Protein AF-A0A0Q4KX51-F1 (afdb_monomer_lite)

Radius of gyration: 20.72 Å; chains: 1; bounding box: 39×43×45 Å

pLDDT: mean 82.95, std 11.03, range [40.53, 94.31]

Structure (mmCIF, N/CA/C/O backbone):
data_AF-A0A0Q4KX51-F1
#
_entry.id   AF-A0A0Q4KX51-F1
#
loop_
_atom_site.group_PDB
_atom_site.id
_atom_site.type_symbol
_atom_site.label_atom_id
_atom_site.label_alt_id
_atom_site.label_comp_id
_atom_site.label_asym_id
_atom_site.label_entity_id
_atom_site.label_seq_id
_atom_site.pdbx_PDB_ins_code
_atom_site.Cartn_x
_atom_site.Cartn_y
_atom_site.Cartn_z
_atom_site.occupancy
_atom_site.B_iso_or_equiv
_atom_site.auth_seq_id
_atom_site.auth_comp_id
_atom_site.auth_asym_id
_atom_site.auth_atom_id
_atom_site.pdbx_PDB_model_num
ATOM 1 N N . MET A 1 1 ? -7.662 -12.964 -26.56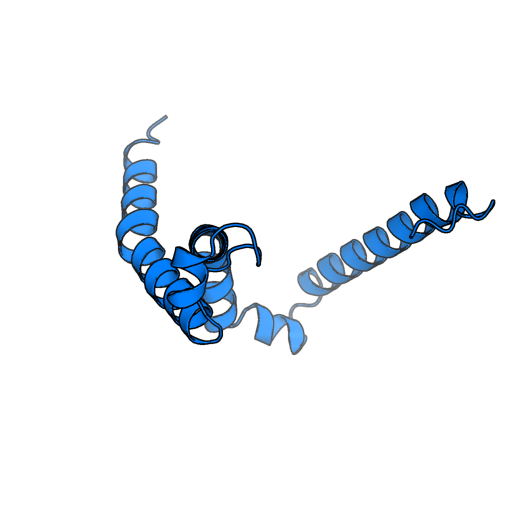6 1.00 40.53 1 MET A N 1
ATOM 2 C CA . MET A 1 1 ? -7.902 -14.395 -26.856 1.00 40.53 1 MET A CA 1
ATOM 3 C C . MET A 1 1 ? -9.220 -14.790 -26.187 1.00 40.53 1 MET A C 1
ATOM 5 O O . MET A 1 1 ? -9.238 -15.126 -25.014 1.00 40.53 1 MET A O 1
ATOM 9 N N . SER A 1 2 ? -10.348 -14.568 -26.873 1.00 40.69 2 SER A N 1
ATOM 10 C CA . SER A 1 2 ? -11.704 -14.738 -26.326 1.00 40.69 2 SER A CA 1
ATOM 11 C C . SER A 1 2 ? -12.282 -16.043 -26.863 1.00 40.69 2 SER A C 1
ATOM 13 O O . SER A 1 2 ? -12.680 -16.113 -28.025 1.00 40.69 2 SER A O 1
ATOM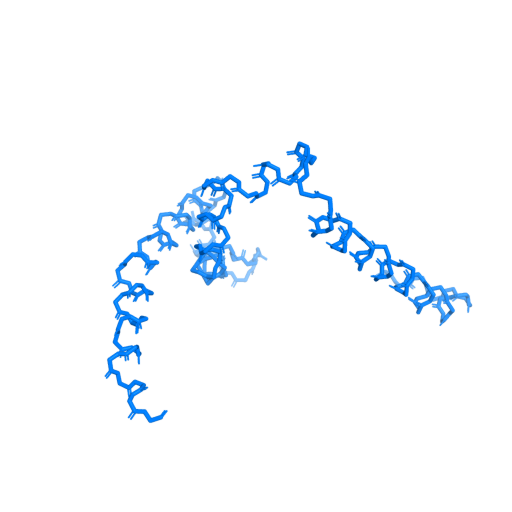 15 N N . ALA A 1 3 ? -12.299 -17.086 -26.035 1.00 46.28 3 ALA A N 1
ATOM 16 C CA . ALA A 1 3 ? -13.067 -18.286 -26.326 1.00 46.28 3 ALA A CA 1
ATOM 17 C C . ALA A 1 3 ? -14.551 -17.956 -26.104 1.00 46.28 3 ALA A C 1
ATOM 19 O O . ALA A 1 3 ? -15.089 -18.126 -25.011 1.00 46.28 3 ALA A O 1
ATOM 20 N N . LYS A 1 4 ? -15.216 -17.432 -27.140 1.00 55.47 4 LYS A N 1
ATOM 21 C CA . LYS A 1 4 ? -16.680 -17.324 -27.194 1.00 55.47 4 LYS A CA 1
ATOM 22 C C . LYS A 1 4 ? -17.278 -18.728 -27.357 1.00 55.47 4 LYS A C 1
ATOM 24 O O . LYS A 1 4 ? -17.795 -19.075 -28.411 1.00 55.47 4 LYS A O 1
ATOM 29 N N . GLY A 1 5 ? -17.161 -19.555 -26.321 1.00 63.78 5 GLY A N 1
ATOM 30 C CA . GLY A 1 5 ? -17.905 -20.805 -26.207 1.00 63.78 5 GLY A CA 1
ATOM 31 C C . GLY A 1 5 ? -19.365 -20.508 -25.868 1.00 63.78 5 GLY A C 1
ATOM 32 O O . GLY A 1 5 ? -19.643 -19.585 -25.105 1.00 63.78 5 GLY A O 1
ATOM 33 N N . LEU A 1 6 ? -20.298 -21.291 -26.414 1.00 62.53 6 LEU A N 1
ATOM 34 C CA . LEU A 1 6 ? -21.750 -21.162 -26.210 1.00 62.53 6 LEU A CA 1
ATOM 35 C C . LEU A 1 6 ? -22.143 -21.106 -24.715 1.00 62.53 6 LEU A C 1
ATOM 37 O O . LEU A 1 6 ? -23.054 -20.381 -24.326 1.00 62.53 6 LEU A O 1
ATOM 41 N N . TYR A 1 7 ? -21.379 -21.800 -23.866 1.00 63.00 7 TYR A N 1
ATOM 42 C CA . TYR A 1 7 ? -21.537 -21.818 -22.410 1.00 63.00 7 TYR A CA 1
ATOM 43 C C . TYR A 1 7 ? -20.965 -20.591 -21.694 1.00 63.00 7 TYR A C 1
ATOM 45 O O . TYR A 1 7 ? -21.225 -20.410 -20.510 1.00 63.00 7 TYR A O 1
ATOM 53 N N . GLY A 1 8 ? -20.223 -19.717 -22.378 1.00 62.16 8 GLY A N 1
ATOM 54 C CA . GLY A 1 8 ? -19.606 -18.529 -21.789 1.00 62.16 8 GLY A CA 1
ATOM 55 C C . GLY A 1 8 ? -20.633 -17.587 -21.164 1.00 62.16 8 GLY A C 1
ATOM 56 O O . GLY A 1 8 ? -20.404 -17.085 -20.075 1.00 62.16 8 GLY A O 1
ATOM 57 N N . LYS A 1 9 ? -21.816 -17.418 -21.771 1.00 64.31 9 LYS A N 1
ATOM 58 C CA . LYS A 1 9 ? -22.877 -16.563 -21.206 1.00 64.31 9 LYS A CA 1
ATOM 59 C C . LYS A 1 9 ? -23.437 -17.061 -19.868 1.00 64.31 9 LYS A C 1
ATOM 61 O O . LYS A 1 9 ? -23.957 -16.241 -19.126 1.00 64.31 9 LYS A O 1
ATOM 66 N N . ILE A 1 10 ? -23.334 -18.359 -19.568 1.00 66.31 10 ILE A N 1
ATOM 67 C CA . ILE A 1 10 ? -23.814 -18.966 -18.313 1.00 66.31 10 ILE A CA 1
ATOM 68 C C . ILE A 1 10 ? -22.642 -19.179 -17.345 1.00 66.31 10 ILE A C 1
ATOM 70 O O . ILE A 1 10 ? -22.740 -18.833 -16.174 1.00 66.31 10 ILE A O 1
ATOM 74 N N . LEU A 1 11 ? -21.495 -19.656 -17.834 1.00 68.50 11 LEU A N 1
ATOM 75 C CA . LEU A 1 11 ? -20.271 -19.838 -17.049 1.00 68.50 11 LEU A CA 1
ATOM 76 C C . LEU A 1 11 ? -19.716 -18.516 -16.504 1.00 68.50 11 LEU A C 1
ATOM 78 O O . LEU A 1 11 ? -19.230 -18.504 -15.379 1.00 68.50 11 LEU A O 1
ATOM 82 N N . LEU A 1 12 ? -19.801 -17.411 -17.257 1.00 70.81 12 LEU A N 1
ATOM 83 C CA . LEU A 1 12 ? -19.331 -16.095 -16.803 1.00 70.81 12 LEU A CA 1
ATOM 84 C C . LEU A 1 12 ? -20.099 -15.601 -15.560 1.00 70.81 12 LEU A C 1
ATOM 86 O O . LEU A 1 12 ? -19.452 -15.333 -14.550 1.00 70.81 12 LEU A O 1
ATOM 90 N N . PRO A 1 13 ? -21.445 -15.505 -15.556 1.00 75.75 13 PRO A N 1
ATOM 91 C CA . PRO A 1 13 ? -22.178 -15.111 -14.359 1.00 75.75 13 PRO A CA 1
ATOM 92 C C . PRO A 1 13 ? -22.144 -16.195 -13.279 1.00 75.75 13 PRO A C 1
ATOM 94 O O . PRO A 1 13 ? -21.861 -15.865 -12.136 1.00 75.75 13 PRO A O 1
ATOM 97 N N . CYS A 1 14 ? -22.364 -17.478 -13.595 1.00 77.69 14 CYS A N 1
ATOM 98 C CA . CYS A 1 14 ? -22.395 -18.531 -12.572 1.00 77.69 14 CYS A CA 1
ATOM 99 C C . CYS A 1 14 ? -21.033 -18.733 -11.894 1.00 77.69 14 CYS A C 1
ATOM 101 O O . CYS A 1 14 ? -20.979 -18.889 -10.676 1.00 77.69 14 CYS A O 1
ATOM 103 N N . GLY A 1 15 ? -19.934 -18.677 -12.651 1.00 80.44 15 GLY A N 1
ATOM 104 C CA . GLY A 1 15 ? -18.578 -18.756 -12.109 1.00 80.44 15 GLY A CA 1
ATOM 105 C C . GLY A 1 15 ? -18.235 -17.556 -11.226 1.00 80.44 15 GLY A C 1
ATOM 106 O O . GLY A 1 15 ? -17.726 -17.730 -10.118 1.00 80.44 15 GLY A O 1
ATOM 107 N N . ASN A 1 16 ? -18.586 -16.343 -11.663 1.00 83.50 16 ASN A N 1
ATOM 108 C CA . ASN A 1 16 ? -18.392 -15.134 -10.860 1.00 83.50 16 ASN A CA 1
ATOM 109 C C . ASN A 1 16 ? -19.261 -15.141 -9.594 1.00 83.50 16 ASN A C 1
ATOM 111 O O . ASN A 1 16 ? -18.785 -14.761 -8.529 1.00 83.50 16 ASN A O 1
ATOM 115 N N . LEU A 1 17 ? -20.508 -15.612 -9.678 1.00 88.75 17 LEU A N 1
ATOM 116 C CA . LEU A 1 17 ? -21.402 -15.739 -8.526 1.00 88.75 17 LEU A CA 1
ATOM 117 C C . LEU A 1 17 ? -20.847 -16.724 -7.498 1.00 88.75 17 LEU A C 1
ATOM 119 O O . LEU A 1 17 ? -20.773 -16.382 -6.321 1.00 88.75 17 LEU A O 1
ATOM 123 N N . LEU A 1 18 ? -20.402 -17.907 -7.933 1.00 89.94 18 LEU A N 1
ATOM 124 C CA . LEU A 1 18 ? -19.790 -18.891 -7.040 1.00 89.94 18 LEU A CA 1
ATOM 125 C C . LEU A 1 18 ? -18.536 -18.321 -6.369 1.00 89.94 18 LEU A C 1
ATOM 127 O O . LEU A 1 18 ? -18.380 -18.430 -5.158 1.00 89.94 18 LEU A O 1
ATOM 131 N N . THR A 1 19 ? -17.685 -17.649 -7.142 1.00 89.69 19 THR A N 1
ATOM 132 C CA . THR A 1 19 ? -16.459 -17.024 -6.634 1.00 89.69 19 THR A CA 1
ATOM 133 C C . THR A 1 19 ? -16.773 -15.941 -5.599 1.00 89.69 19 THR A C 1
ATOM 135 O O . THR A 1 19 ? -16.189 -15.931 -4.516 1.00 89.69 19 THR A O 1
ATOM 138 N N . ASN A 1 20 ? -17.750 -15.075 -5.876 1.00 91.19 20 ASN A N 1
ATOM 139 C CA . ASN A 1 20 ? -18.188 -14.028 -4.952 1.00 91.19 20 ASN A CA 1
ATOM 140 C C . ASN A 1 20 ? -18.805 -14.608 -3.671 1.00 91.19 20 ASN A C 1
ATOM 142 O O . ASN A 1 20 ? -18.532 -14.101 -2.585 1.00 91.19 20 ASN A O 1
ATOM 146 N N . LEU A 1 21 ? -19.591 -15.685 -3.774 1.00 94.31 21 LEU A N 1
ATOM 147 C CA . LEU A 1 21 ? -20.133 -16.398 -2.614 1.00 94.31 21 LEU A CA 1
ATOM 148 C C . LEU A 1 21 ? -19.020 -17.027 -1.772 1.00 94.31 21 LEU A C 1
ATOM 150 O O . LEU A 1 21 ? -19.051 -16.916 -0.547 1.00 94.31 21 LEU A O 1
ATOM 154 N N . CYS A 1 22 ? -18.009 -17.627 -2.405 1.00 92.75 22 CYS A N 1
ATOM 155 C CA . CYS A 1 22 ? -16.833 -18.143 -1.709 1.00 92.75 22 CYS A CA 1
ATOM 156 C C . CYS A 1 22 ? -16.072 -17.027 -0.980 1.00 92.75 22 CYS A C 1
ATOM 158 O O . CYS A 1 22 ? -15.745 -17.193 0.193 1.00 92.75 22 CYS A O 1
ATOM 160 N N . PHE A 1 23 ? -15.844 -15.875 -1.619 1.00 92.56 23 PHE A N 1
ATOM 161 C CA . PHE A 1 23 ? -15.217 -14.723 -0.963 1.00 92.56 23 PHE A CA 1
ATOM 162 C C . PHE A 1 23 ? -16.045 -14.206 0.215 1.00 92.56 23 PHE A C 1
ATOM 164 O O . PHE A 1 23 ? -15.500 -14.001 1.299 1.00 92.56 23 PHE A O 1
ATOM 171 N N . ALA A 1 24 ? -17.358 -14.044 0.038 1.00 92.38 24 ALA A N 1
ATOM 172 C CA . ALA A 1 24 ? -18.257 -13.623 1.108 1.00 92.38 24 ALA A CA 1
ATOM 173 C C . ALA A 1 24 ? -18.214 -14.603 2.291 1.00 92.38 24 ALA A C 1
ATOM 175 O O . ALA A 1 24 ? -18.083 -14.180 3.440 1.00 92.38 24 ALA A O 1
ATOM 176 N N . TYR A 1 25 ? -18.241 -15.909 2.012 1.00 92.44 25 TYR A N 1
ATOM 177 C CA . TYR A 1 25 ? -18.099 -16.951 3.025 1.00 92.44 25 TYR A CA 1
ATOM 178 C C . TYR A 1 25 ? -16.748 -16.874 3.749 1.00 92.44 25 TYR A C 1
ATOM 180 O O . TYR A 1 25 ? -16.720 -16.928 4.976 1.00 92.44 25 TYR A O 1
ATOM 188 N N . MET A 1 26 ? -15.635 -16.688 3.030 1.00 88.69 26 MET A N 1
ATOM 189 C CA . MET A 1 26 ? -14.304 -16.542 3.636 1.00 88.69 26 MET A CA 1
ATOM 190 C C . MET A 1 26 ? -14.217 -15.322 4.560 1.00 88.69 26 MET A C 1
ATOM 192 O O . MET A 1 26 ? -13.687 -15.433 5.666 1.00 88.69 26 MET A O 1
ATOM 196 N N . ILE A 1 27 ? -14.762 -14.177 4.138 1.00 89.00 27 ILE A N 1
ATOM 197 C CA . ILE A 1 27 ? -14.796 -12.953 4.950 1.00 89.00 27 ILE A CA 1
ATOM 198 C C . ILE A 1 27 ? -15.632 -13.184 6.214 1.00 89.00 27 ILE A C 1
ATOM 200 O O . ILE A 1 27 ? -15.155 -12.925 7.319 1.00 89.00 27 ILE A O 1
ATOM 204 N N . LEU A 1 28 ? -16.844 -13.733 6.074 1.00 89.56 28 LEU A N 1
ATOM 205 C CA . LEU A 1 28 ? -17.723 -14.046 7.206 1.00 89.56 28 LEU A CA 1
ATOM 206 C C . LEU A 1 28 ? -17.061 -15.018 8.185 1.00 89.56 28 LEU A C 1
ATOM 208 O O . LEU A 1 28 ? -17.043 -14.773 9.393 1.00 89.56 28 LEU A O 1
ATOM 212 N N . PHE A 1 29 ? -16.463 -16.091 7.670 1.00 87.25 29 PHE A N 1
ATOM 213 C CA . PHE A 1 29 ? -15.740 -17.068 8.476 1.00 87.25 29 PHE A CA 1
ATOM 214 C C . PHE A 1 29 ? -14.584 -16.417 9.248 1.00 87.25 29 PHE A C 1
ATOM 216 O O . PHE A 1 29 ? -14.416 -16.687 10.439 1.00 87.25 29 PHE A O 1
ATOM 223 N N . SER A 1 30 ? -13.838 -15.511 8.606 1.00 84.31 30 SER A N 1
ATOM 224 C CA . SER A 1 30 ? -12.733 -14.777 9.229 1.00 84.31 30 SER A CA 1
ATOM 225 C C . SER A 1 30 ? -13.179 -13.817 10.339 1.00 84.31 30 SER A C 1
ATOM 227 O O . SER A 1 30 ? -12.376 -13.512 11.218 1.00 84.31 30 SER A O 1
ATOM 229 N N . ILE A 1 31 ? -14.423 -13.328 10.315 1.00 83.88 31 ILE A N 1
ATOM 230 C CA . ILE A 1 31 ? -14.966 -12.409 11.331 1.00 83.88 31 ILE A CA 1
ATOM 231 C C . ILE A 1 31 ? -15.560 -13.178 12.521 1.00 83.88 31 ILE A C 1
ATOM 233 O O . ILE A 1 31 ? -15.375 -12.780 13.675 1.00 83.88 31 ILE A O 1
ATOM 237 N N . ILE A 1 32 ? -16.281 -14.271 12.249 1.00 84.94 32 ILE A N 1
ATOM 238 C CA . ILE A 1 32 ? -17.012 -15.048 13.262 1.00 84.94 32 ILE A CA 1
ATOM 239 C C . ILE A 1 32 ? -16.048 -15.882 14.118 1.00 84.94 32 ILE A C 1
ATOM 241 O O . ILE A 1 32 ? -16.210 -15.968 15.334 1.00 84.94 32 ILE A O 1
ATOM 245 N N . ARG A 1 33 ? -15.025 -16.494 13.511 1.00 77.38 33 ARG A N 1
ATOM 246 C CA . ARG A 1 33 ? -14.072 -17.374 14.208 1.00 77.38 33 ARG A CA 1
ATOM 247 C C . ARG A 1 33 ? -12.840 -16.596 14.682 1.00 77.38 33 ARG A C 1
ATOM 249 O O . ARG A 1 33 ? -11.801 -16.602 14.024 1.00 77.38 33 ARG A O 1
ATOM 256 N N . ARG A 1 34 ? -12.952 -15.964 15.854 1.00 72.62 34 ARG A N 1
ATOM 257 C CA . ARG A 1 34 ? -11.890 -15.129 16.456 1.00 72.62 34 ARG A CA 1
ATOM 258 C C . ARG A 1 34 ? -10.723 -15.898 17.100 1.00 72.62 34 ARG A C 1
ATOM 260 O O . ARG A 1 34 ? -9.722 -15.284 17.440 1.00 72.62 34 ARG A O 1
ATOM 267 N N . ASP A 1 35 ? -10.797 -17.226 17.194 1.00 74.81 35 ASP A N 1
ATOM 268 C CA . ASP A 1 35 ? -9.772 -18.044 17.875 1.00 74.81 35 ASP A CA 1
ATOM 269 C C . ASP A 1 35 ? -8.834 -18.815 16.928 1.00 74.81 35 ASP A C 1
ATOM 271 O O . ASP A 1 35 ? -8.014 -19.624 17.358 1.00 74.81 35 ASP A O 1
ATOM 275 N N . ASN A 1 36 ? -8.917 -18.570 15.618 1.00 81.06 36 ASN A N 1
ATOM 276 C CA . ASN A 1 36 ? -8.100 -19.277 14.631 1.00 81.06 36 ASN A CA 1
ATOM 277 C C . ASN A 1 36 ? -6.724 -18.611 14.423 1.00 81.06 36 ASN A C 1
ATOM 279 O O . ASN A 1 36 ? -6.583 -17.390 14.481 1.00 81.06 36 ASN A O 1
ATOM 283 N N . PHE A 1 37 ? -5.707 -19.404 14.062 1.00 84.69 37 PHE A N 1
ATOM 284 C CA . PHE A 1 37 ? -4.358 -18.913 13.724 1.00 84.69 37 PHE A CA 1
ATOM 285 C C . PHE A 1 37 ? -4.373 -17.792 12.667 1.00 84.69 37 PHE A C 1
ATOM 287 O O . PHE A 1 37 ? -3.682 -16.785 12.810 1.00 84.69 37 PHE A O 1
ATOM 294 N N . ILE A 1 38 ? -5.231 -17.930 11.650 1.00 84.50 38 ILE A N 1
ATOM 295 C CA . ILE A 1 38 ? -5.429 -16.936 10.585 1.00 84.50 38 ILE A CA 1
ATOM 296 C C . ILE A 1 38 ? -5.931 -15.604 11.158 1.00 84.50 38 ILE A C 1
ATOM 298 O O . ILE A 1 38 ? -5.393 -14.553 10.817 1.00 84.50 38 ILE A O 1
ATOM 302 N N . PHE A 1 39 ? -6.904 -15.640 12.074 1.00 86.88 39 PHE A N 1
ATOM 303 C CA . PHE A 1 39 ? -7.396 -14.437 12.746 1.00 86.88 39 PHE A CA 1
ATOM 304 C C . PHE A 1 39 ? -6.266 -13.744 13.511 1.00 86.88 39 PHE A C 1
ATOM 306 O O . PHE A 1 39 ? -6.109 -12.529 13.407 1.00 86.88 39 PHE A O 1
ATOM 313 N N . ARG A 1 40 ? -5.429 -14.504 14.227 1.00 86.69 40 ARG A N 1
ATOM 314 C CA . ARG A 1 40 ? -4.296 -13.950 14.981 1.00 86.69 40 ARG A CA 1
ATOM 315 C C . ARG A 1 40 ? -3.229 -13.319 14.081 1.00 86.69 40 ARG A C 1
ATOM 317 O O . ARG A 1 40 ? -2.677 -12.288 14.454 1.00 86.69 40 ARG A O 1
ATOM 324 N N . ILE A 1 41 ? -2.948 -13.902 12.912 1.00 89.50 41 ILE A N 1
ATOM 325 C CA . ILE A 1 41 ? -2.031 -13.310 11.923 1.00 89.50 41 ILE A CA 1
ATOM 326 C C . ILE A 1 41 ? -2.609 -12.008 11.374 1.00 89.50 41 ILE A C 1
ATOM 328 O O . ILE A 1 41 ? -1.938 -10.976 11.426 1.00 89.50 41 ILE A O 1
ATOM 332 N N . LEU A 1 42 ? -3.850 -12.041 10.883 1.00 85.81 42 LEU A N 1
ATOM 333 C CA . LEU A 1 42 ? -4.488 -10.887 10.243 1.00 85.81 42 LEU A CA 1
ATOM 334 C C . LEU A 1 42 ? -4.687 -9.720 11.219 1.00 85.81 42 LEU A C 1
ATOM 336 O O . LEU A 1 42 ? -4.528 -8.568 10.833 1.00 85.81 42 LEU A O 1
ATOM 340 N N . ASN A 1 43 ? -4.961 -10.014 12.492 1.00 88.81 43 ASN A N 1
ATOM 341 C CA . ASN A 1 43 ? -5.089 -9.011 13.554 1.00 88.81 43 ASN A CA 1
ATOM 342 C C . ASN A 1 43 ? -3.766 -8.707 14.272 1.00 88.81 43 ASN A C 1
ATOM 344 O O . ASN A 1 43 ? -3.749 -7.991 15.275 1.00 88.81 43 ASN A O 1
ATOM 348 N N . SER A 1 44 ? -2.639 -9.244 13.801 1.00 93.06 44 SER A N 1
ATOM 349 C CA . SER A 1 44 ? -1.342 -8.862 14.349 1.00 93.06 44 SER A CA 1
ATOM 350 C C . SER A 1 44 ? -1.041 -7.397 14.022 1.00 93.06 44 SER A C 1
ATOM 352 O O . SER A 1 44 ? -1.436 -6.872 12.979 1.00 93.06 44 SER A O 1
ATOM 354 N N . LYS A 1 45 ? -0.297 -6.727 14.909 1.00 90.81 45 LYS A N 1
ATOM 355 C CA . LYS A 1 45 ? 0.031 -5.298 14.766 1.00 90.81 45 LYS A CA 1
ATOM 356 C C . LYS A 1 45 ? 0.647 -4.963 13.402 1.00 90.81 45 LYS A C 1
ATOM 358 O O . LYS A 1 45 ? 0.331 -3.922 12.844 1.00 90.81 45 LYS A O 1
ATOM 363 N N . ILE A 1 46 ? 1.486 -5.854 12.869 1.00 89.88 46 ILE A N 1
ATOM 364 C CA . ILE A 1 46 ? 2.179 -5.670 11.587 1.00 89.88 46 ILE A CA 1
ATOM 365 C C . ILE A 1 46 ? 1.180 -5.676 10.425 1.00 89.88 46 ILE A C 1
ATOM 367 O O . ILE A 1 46 ? 1.176 -4.747 9.623 1.00 89.88 46 ILE A O 1
ATOM 371 N N . PHE A 1 47 ? 0.302 -6.680 10.351 1.00 89.81 47 PHE A N 1
ATOM 372 C CA . PHE A 1 47 ? -0.689 -6.773 9.274 1.00 89.81 47 PHE A CA 1
ATOM 373 C C . PHE A 1 47 ? -1.700 -5.626 9.324 1.00 89.81 47 PHE A C 1
ATOM 375 O O . PHE A 1 47 ? -2.012 -5.042 8.287 1.00 89.81 47 PHE A O 1
ATOM 382 N N . VAL A 1 48 ? -2.140 -5.237 10.523 1.00 89.94 48 VAL A N 1
ATOM 383 C CA . VAL A 1 48 ? -3.010 -4.067 10.708 1.00 89.94 48 VAL A CA 1
ATOM 384 C C . VAL A 1 48 ? -2.310 -2.786 10.242 1.00 89.94 48 VAL A C 1
ATOM 386 O O . VAL A 1 48 ? -2.907 -1.996 9.517 1.00 89.94 48 VAL A O 1
ATOM 389 N N . GLN A 1 49 ? -1.035 -2.587 10.591 1.00 88.62 49 GLN A N 1
ATOM 390 C CA . GLN A 1 49 ? -0.260 -1.429 10.133 1.00 88.62 49 GLN A CA 1
ATOM 391 C C . GLN A 1 49 ? -0.089 -1.401 8.612 1.00 88.62 49 GLN A C 1
ATOM 393 O O . GLN A 1 49 ? -0.273 -0.347 8.011 1.00 88.62 49 GLN A O 1
ATOM 398 N N . ILE A 1 50 ? 0.206 -2.539 7.980 1.00 89.69 50 ILE A N 1
ATOM 399 C CA . ILE A 1 50 ? 0.276 -2.636 6.514 1.00 89.69 50 ILE A CA 1
ATOM 400 C C . ILE A 1 50 ? -1.078 -2.271 5.894 1.00 89.69 50 ILE A C 1
ATOM 402 O O . ILE A 1 50 ? -1.118 -1.518 4.926 1.00 89.69 50 ILE A O 1
ATOM 406 N N . GLY A 1 51 ? -2.183 -2.745 6.477 1.00 88.00 51 GLY A N 1
ATOM 407 C CA . GLY A 1 51 ? -3.535 -2.395 6.042 1.00 88.00 51 GLY A CA 1
ATOM 408 C C . GLY A 1 51 ? -3.817 -0.894 6.132 1.00 88.00 51 GLY A C 1
ATOM 409 O O . GLY A 1 51 ? -4.359 -0.320 5.194 1.00 88.00 51 GLY A O 1
ATOM 410 N N . ILE A 1 52 ? -3.385 -0.234 7.206 1.00 88.06 52 ILE A N 1
ATOM 411 C CA . ILE A 1 52 ? -3.532 1.220 7.369 1.00 88.06 52 ILE A CA 1
ATOM 412 C C . ILE A 1 52 ? -2.712 1.982 6.313 1.00 88.06 52 ILE A C 1
ATOM 414 O O . ILE A 1 52 ? -3.196 2.946 5.735 1.00 88.06 52 ILE A O 1
ATOM 418 N N . ILE A 1 53 ? -1.488 1.536 6.029 1.00 90.75 53 ILE A N 1
ATOM 419 C CA . ILE A 1 53 ? -0.571 2.203 5.087 1.00 90.75 53 ILE A CA 1
ATOM 420 C C . ILE A 1 53 ? -0.899 1.846 3.624 1.00 90.75 53 ILE A C 1
ATOM 422 O O . ILE A 1 53 ? -0.395 2.480 2.695 1.00 90.75 53 ILE A O 1
ATOM 426 N N . SER A 1 54 ? -1.774 0.859 3.400 1.00 90.38 54 SER A N 1
ATOM 427 C CA . SER A 1 54 ? -2.125 0.342 2.072 1.00 90.38 54 SER A CA 1
ATOM 428 C C . SER A 1 54 ? -2.608 1.424 1.110 1.00 90.38 54 SER A C 1
ATOM 430 O O . SER A 1 54 ? -2.251 1.385 -0.067 1.00 90.38 54 SER A O 1
ATOM 432 N N . TYR A 1 55 ? -3.349 2.416 1.610 1.00 88.62 55 TYR A N 1
ATOM 433 C CA . TYR A 1 55 ? -3.835 3.525 0.799 1.00 88.62 55 TYR A CA 1
ATOM 434 C C . TYR A 1 55 ? -2.679 4.353 0.229 1.00 88.62 55 TYR A C 1
ATOM 436 O O . TYR A 1 55 ? -2.574 4.528 -0.986 1.00 88.62 55 TYR A O 1
ATOM 444 N N . SER A 1 56 ? -1.760 4.792 1.091 1.00 91.31 56 SER A N 1
ATOM 445 C CA . SER A 1 56 ? -0.548 5.485 0.657 1.00 91.31 56 SER A CA 1
ATOM 446 C C . SER A 1 56 ? 0.289 4.611 -0.287 1.00 91.31 56 SER A C 1
ATOM 448 O O . SER A 1 56 ? 0.698 5.080 -1.347 1.00 91.31 56 SER A O 1
ATOM 450 N N . LEU A 1 57 ? 0.500 3.328 0.028 1.00 91.31 57 LEU A N 1
ATOM 451 C CA . LEU A 1 57 ? 1.266 2.420 -0.838 1.00 91.31 57 LEU A CA 1
ATOM 452 C C . LEU A 1 57 ? 0.665 2.293 -2.235 1.00 91.31 57 LEU A C 1
ATOM 454 O O . LEU A 1 57 ? 1.416 2.306 -3.203 1.00 91.31 57 LEU A O 1
ATOM 458 N N . TYR A 1 58 ? -0.659 2.212 -2.352 1.00 90.56 58 TYR A N 1
ATOM 459 C CA . TYR A 1 58 ? -1.345 2.102 -3.637 1.00 90.56 58 TYR A CA 1
ATOM 460 C C . TYR A 1 58 ? -1.070 3.306 -4.550 1.00 90.56 58 TYR A C 1
ATOM 462 O O . TYR A 1 58 ? -0.753 3.126 -5.726 1.00 90.56 58 TYR A O 1
ATOM 470 N N . ILE A 1 59 ? -1.115 4.528 -4.012 1.00 90.19 59 ILE A N 1
ATOM 471 C CA . ILE A 1 59 ? -0.824 5.747 -4.784 1.00 90.19 59 ILE A CA 1
ATOM 472 C C . ILE A 1 59 ? 0.607 5.719 -5.326 1.00 90.19 59 ILE A C 1
ATOM 474 O O . ILE A 1 59 ? 0.836 5.919 -6.518 1.00 90.19 59 ILE A O 1
ATOM 478 N N . TRP A 1 60 ? 1.580 5.421 -4.467 1.00 91.56 60 TRP A N 1
ATOM 479 C CA . TRP A 1 60 ? 2.984 5.394 -4.877 1.00 91.56 60 TRP A CA 1
ATOM 480 C C . TRP A 1 60 ? 3.313 4.197 -5.769 1.00 91.56 60 TRP A C 1
ATOM 482 O O . TRP A 1 60 ? 4.155 4.311 -6.659 1.00 91.56 60 TRP A O 1
ATOM 492 N N . GLN A 1 61 ? 2.602 3.079 -5.609 1.00 91.44 61 GLN A N 1
ATOM 493 C CA . GLN A 1 61 ? 2.668 1.939 -6.516 1.00 91.44 61 GLN A CA 1
ATOM 494 C C . GLN A 1 61 ? 2.315 2.355 -7.943 1.00 91.44 61 GLN A C 1
ATOM 496 O O . GLN A 1 61 ? 3.053 2.012 -8.861 1.00 91.44 61 GLN A O 1
ATOM 501 N N . GLN A 1 62 ? 1.234 3.114 -8.141 1.00 89.38 62 GLN A N 1
ATOM 502 C CA . GLN A 1 62 ? 0.836 3.575 -9.475 1.00 89.38 62 GLN A CA 1
ATOM 503 C C . GLN A 1 62 ? 1.852 4.535 -10.113 1.00 89.38 62 GLN A C 1
ATOM 505 O O . GLN A 1 62 ? 1.926 4.609 -11.336 1.00 89.38 62 GLN A O 1
ATOM 510 N N . LEU A 1 63 ? 2.644 5.249 -9.307 1.00 88.25 63 LEU A N 1
ATOM 511 C CA . LEU A 1 63 ? 3.656 6.190 -9.794 1.00 88.25 63 LEU A CA 1
ATOM 512 C C . LEU A 1 63 ? 4.982 5.512 -10.163 1.00 88.25 63 LEU A C 1
ATOM 514 O O . LEU A 1 63 ? 5.581 5.860 -11.177 1.00 88.25 63 LEU A O 1
ATOM 518 N N . PHE A 1 64 ? 5.450 4.553 -9.358 1.00 87.31 64 PHE A N 1
ATOM 519 C CA . PHE A 1 64 ? 6.750 3.902 -9.575 1.00 87.31 64 PHE A CA 1
ATOM 520 C C . PHE A 1 64 ? 6.663 2.585 -10.351 1.00 87.31 64 PHE A C 1
ATOM 522 O O . PHE A 1 64 ? 7.653 2.161 -10.949 1.00 87.31 64 PHE A O 1
ATOM 529 N N . ILE A 1 65 ? 5.507 1.916 -10.355 1.00 87.62 65 ILE A N 1
ATOM 530 C CA . ILE A 1 65 ? 5.282 0.710 -11.158 1.00 87.62 65 ILE A CA 1
ATOM 531 C C . ILE A 1 65 ? 4.582 1.119 -12.447 1.00 87.62 65 ILE A C 1
ATOM 533 O O . ILE A 1 65 ? 3.358 1.132 -12.557 1.00 87.62 65 ILE A O 1
ATOM 537 N N . ILE A 1 66 ? 5.405 1.466 -13.428 1.00 85.25 66 ILE A N 1
ATOM 538 C CA . ILE A 1 66 ? 4.966 2.021 -14.704 1.00 85.25 66 ILE A CA 1
ATOM 539 C C . ILE A 1 66 ? 4.782 0.891 -15.740 1.00 85.25 66 ILE A C 1
ATOM 541 O O . ILE A 1 66 ? 5.558 -0.073 -15.738 1.00 85.25 66 ILE A O 1
ATOM 545 N N . PRO A 1 67 ? 3.774 0.964 -16.637 1.00 82.06 67 PRO A N 1
ATOM 546 C CA . PRO A 1 67 ? 3.618 0.003 -17.726 1.00 82.06 67 PRO A CA 1
ATOM 547 C C . PRO A 1 67 ? 4.826 0.011 -18.667 1.00 82.06 67 PRO A C 1
ATOM 549 O O . PRO A 1 67 ? 5.235 1.071 -19.140 1.00 82.06 67 PRO A O 1
ATOM 552 N N . LYS A 1 68 ? 5.357 -1.179 -18.970 1.00 80.69 68 LYS A N 1
ATOM 553 C CA . LYS A 1 68 ? 6.485 -1.349 -19.896 1.00 80.69 68 LYS A CA 1
ATOM 554 C C . LYS A 1 68 ? 6.137 -0.845 -21.296 1.00 80.69 68 LYS A C 1
ATOM 556 O O . LYS A 1 68 ? 5.090 -1.208 -21.831 1.00 80.69 68 LYS A O 1
ATOM 561 N N . GLY A 1 69 ? 7.049 -0.095 -21.903 1.00 77.56 69 GLY A N 1
ATOM 562 C CA . GLY A 1 69 ? 6.946 0.414 -23.270 1.00 77.56 69 GLY A CA 1
ATOM 563 C C . GLY A 1 69 ? 6.250 1.768 -23.403 1.00 77.56 69 GLY A C 1
ATOM 564 O O . GLY A 1 69 ? 6.257 2.328 -24.497 1.00 77.56 69 GLY A O 1
ATOM 565 N N . ASN A 1 70 ? 5.691 2.32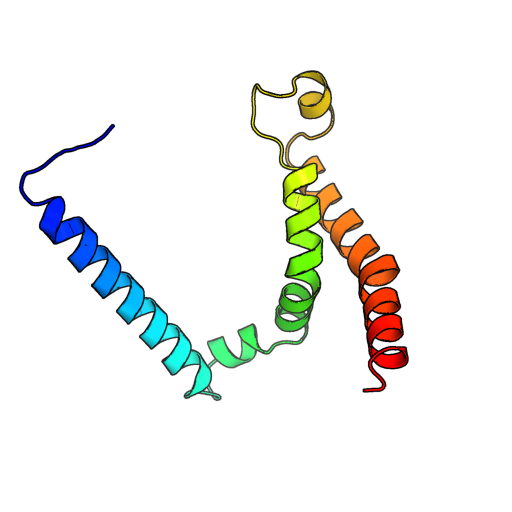2 -22.323 1.00 79.69 70 ASN A N 1
ATOM 566 C CA . ASN A 1 70 ? 5.025 3.626 -22.371 1.00 79.69 70 ASN A CA 1
ATOM 567 C C . ASN A 1 70 ? 5.974 4.780 -22.015 1.00 79.69 70 ASN A C 1
ATOM 569 O O . ASN A 1 70 ? 5.755 5.902 -22.469 1.00 79.69 70 ASN A O 1
ATOM 573 N N . TYR A 1 71 ? 7.017 4.530 -21.212 1.00 80.94 71 TYR A N 1
ATOM 574 C CA . TYR A 1 71 ? 7.879 5.585 -20.670 1.00 80.94 71 TYR A CA 1
ATOM 575 C C . TYR A 1 71 ? 9.350 5.140 -20.631 1.00 80.94 71 TYR A C 1
ATOM 577 O O . TYR A 1 71 ? 9.907 4.932 -19.551 1.00 80.94 71 TYR A O 1
ATOM 585 N N . PRO A 1 72 ? 10.026 5.049 -21.792 1.00 78.19 72 PRO A N 1
ATOM 586 C CA . PRO A 1 72 ? 11.354 4.437 -21.904 1.00 78.19 72 PRO A CA 1
ATOM 587 C C . PRO A 1 72 ? 12.423 5.106 -21.025 1.00 78.19 72 PRO A C 1
ATOM 589 O O . PRO A 1 72 ? 13.295 4.428 -20.490 1.00 78.19 72 PRO A O 1
ATOM 592 N N . ILE A 1 73 ? 12.334 6.425 -20.823 1.00 80.69 73 ILE A N 1
ATOM 593 C CA . ILE A 1 73 ? 13.271 7.179 -19.974 1.00 80.69 73 ILE A CA 1
ATOM 594 C C . ILE A 1 73 ? 13.054 6.845 -18.492 1.00 80.69 73 ILE A C 1
ATOM 596 O O . ILE A 1 73 ? 14.015 6.639 -17.763 1.00 80.69 73 ILE A O 1
ATOM 600 N N . LEU A 1 74 ? 11.800 6.767 -18.035 1.00 79.56 74 LEU A N 1
ATOM 601 C CA . LEU A 1 74 ? 11.470 6.488 -16.631 1.00 79.56 74 LEU A CA 1
ATOM 602 C C . LEU A 1 74 ? 11.704 5.014 -16.277 1.00 79.56 74 LEU A C 1
ATOM 604 O O . LEU A 1 74 ? 12.119 4.706 -15.162 1.00 79.56 74 LEU A O 1
ATOM 608 N N . GLU A 1 75 ? 11.501 4.106 -17.231 1.00 79.38 75 GLU A N 1
ATOM 609 C CA . GLU A 1 75 ? 11.750 2.668 -17.074 1.00 79.38 75 GLU A CA 1
ATOM 610 C C . GLU A 1 75 ? 13.219 2.350 -16.752 1.00 79.38 75 GLU A C 1
ATOM 612 O O . GLU A 1 75 ? 13.486 1.431 -15.977 1.00 79.38 75 GLU A O 1
ATOM 617 N N . GLN A 1 76 ? 14.168 3.142 -17.267 1.00 79.56 76 GLN A N 1
ATOM 618 C CA . GLN A 1 76 ? 15.589 3.030 -16.916 1.00 79.56 76 GLN A CA 1
ATOM 619 C C . GLN A 1 76 ? 15.849 3.304 -15.426 1.00 79.56 76 GLN A C 1
ATOM 621 O O . GLN A 1 76 ? 16.746 2.701 -14.837 1.00 79.56 76 GLN A O 1
ATOM 626 N N . TYR A 1 77 ? 15.088 4.212 -14.813 1.00 81.12 77 TYR A N 1
ATOM 627 C CA . TYR A 1 77 ? 15.259 4.585 -13.406 1.00 81.12 77 TYR A CA 1
ATOM 628 C C . TYR A 1 77 ? 14.415 3.720 -12.463 1.00 81.12 77 TYR A C 1
ATOM 630 O O . TYR A 1 77 ? 14.821 3.475 -11.329 1.00 81.12 77 TYR A O 1
ATOM 638 N N . PHE A 1 78 ? 13.263 3.223 -12.920 1.00 83.62 78 PHE A N 1
ATOM 639 C CA . PHE A 1 78 ? 12.302 2.463 -12.114 1.00 83.62 78 PHE A CA 1
ATOM 640 C C . PHE A 1 78 ? 12.250 0.980 -12.496 1.00 83.62 78 PHE A C 1
ATOM 642 O O . PHE A 1 78 ? 11.185 0.412 -12.749 1.00 83.62 78 PHE A O 1
ATOM 649 N N . TYR A 1 79 ? 13.408 0.325 -12.492 1.00 84.25 79 TYR A N 1
ATOM 650 C CA . TYR A 1 79 ? 13.504 -1.114 -12.718 1.00 84.25 79 TYR A CA 1
ATOM 651 C C . TYR A 1 79 ? 13.274 -1.915 -11.428 1.00 84.25 79 TYR A C 1
ATOM 653 O O . TYR A 1 79 ? 13.485 -1.438 -10.311 1.00 84.25 79 TYR A O 1
ATOM 661 N N . PHE A 1 80 ? 12.837 -3.164 -11.580 1.00 83.62 80 PHE A N 1
ATOM 662 C CA . PHE A 1 80 ? 12.724 -4.100 -10.463 1.00 83.62 80 PHE A CA 1
ATOM 663 C C . PHE A 1 80 ? 14.121 -4.533 -9.984 1.00 83.62 80 PHE A C 1
ATOM 665 O O . PHE A 1 80 ? 14.939 -4.891 -10.831 1.00 83.62 80 PHE A O 1
ATOM 672 N N . PRO A 1 81 ? 14.410 -4.571 -8.667 1.00 89.00 81 PRO A N 1
ATOM 673 C CA . PRO A 1 81 ? 13.501 -4.371 -7.528 1.00 89.00 81 PRO A CA 1
ATOM 674 C C . PRO A 1 81 ? 13.493 -2.942 -6.956 1.00 89.00 81 PRO A C 1
ATOM 676 O O . PRO A 1 81 ? 12.834 -2.684 -5.948 1.00 89.00 81 PRO A O 1
ATOM 679 N N . PHE A 1 82 ? 14.238 -2.015 -7.560 1.00 88.69 82 PHE A N 1
ATOM 680 C CA . PHE A 1 82 ? 14.414 -0.660 -7.041 1.00 88.69 82 PHE A CA 1
ATOM 681 C C . PHE A 1 82 ? 13.098 0.126 -6.985 1.00 88.69 82 PHE A C 1
ATOM 683 O O . PHE A 1 82 ? 12.814 0.783 -5.985 1.00 88.69 82 PHE A O 1
ATOM 690 N N . ASN A 1 83 ? 12.246 -0.015 -8.002 1.00 90.31 83 ASN A N 1
ATOM 691 C CA . ASN A 1 83 ? 10.910 0.581 -8.012 1.00 90.31 83 ASN A CA 1
ATOM 692 C C . ASN A 1 83 ? 10.066 0.179 -6.791 1.00 90.31 83 ASN A C 1
ATOM 694 O O . ASN A 1 83 ? 9.438 1.035 -6.180 1.00 90.31 83 ASN A O 1
ATOM 698 N N . LEU A 1 84 ? 10.099 -1.090 -6.380 1.00 90.69 84 LEU A N 1
ATOM 699 C CA . LEU A 1 84 ? 9.353 -1.593 -5.229 1.00 90.69 84 LEU A CA 1
ATOM 700 C C . LEU A 1 84 ? 9.847 -0.954 -3.925 1.00 90.69 84 LEU A C 1
ATOM 702 O O . LEU A 1 84 ? 9.048 -0.550 -3.084 1.00 90.69 84 LEU A O 1
ATOM 706 N N . ILE A 1 85 ? 11.166 -0.826 -3.775 1.00 92.44 85 ILE A N 1
ATOM 707 C CA . ILE A 1 85 ? 11.780 -0.170 -2.616 1.00 92.44 85 ILE A CA 1
ATOM 708 C C . ILE A 1 85 ? 11.330 1.294 -2.545 1.00 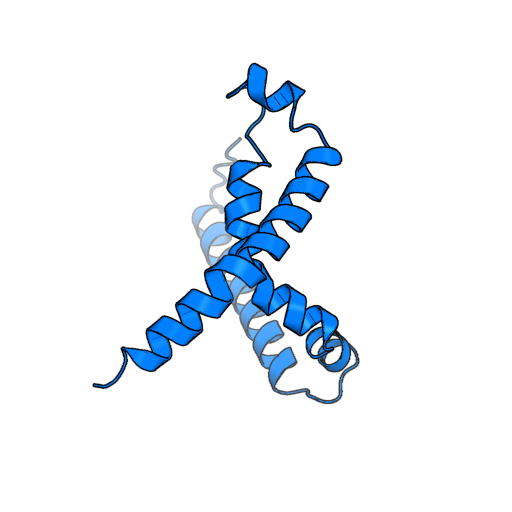92.44 85 ILE A C 1
ATOM 710 O O . ILE A 1 85 ? 10.938 1.754 -1.474 1.00 92.44 85 ILE A O 1
ATOM 714 N N . LEU A 1 86 ? 11.312 2.004 -3.678 1.00 91.50 86 LEU A N 1
ATOM 715 C CA . LEU A 1 86 ? 10.809 3.377 -3.745 1.00 91.50 86 LEU A CA 1
ATOM 716 C C . LEU A 1 86 ? 9.327 3.468 -3.363 1.00 91.50 86 LEU A C 1
ATOM 718 O O . LEU A 1 86 ? 8.975 4.336 -2.569 1.00 91.50 86 LEU A O 1
ATOM 722 N N . VAL A 1 87 ? 8.474 2.552 -3.840 1.00 92.69 87 VAL A N 1
ATOM 723 C CA . VAL A 1 87 ? 7.052 2.492 -3.443 1.00 92.69 87 VAL A CA 1
ATOM 724 C C . VAL A 1 87 ? 6.913 2.399 -1.932 1.00 92.69 87 VAL A C 1
ATOM 726 O O . VAL A 1 87 ? 6.145 3.158 -1.345 1.00 92.69 87 VAL A O 1
ATOM 729 N N . PHE A 1 88 ? 7.663 1.501 -1.291 1.00 91.56 88 PHE A N 1
ATOM 730 C CA . PHE A 1 88 ? 7.606 1.372 0.159 1.00 91.56 88 PHE A CA 1
ATOM 731 C C . PHE A 1 88 ? 8.138 2.627 0.849 1.00 91.56 88 PHE A C 1
ATOM 733 O O . PHE A 1 88 ? 7.430 3.191 1.676 1.00 91.56 88 PHE A O 1
ATOM 740 N N . ILE A 1 89 ? 9.326 3.119 0.492 1.00 92.69 89 ILE A N 1
ATOM 741 C CA . ILE A 1 89 ? 9.920 4.299 1.139 1.00 92.69 89 ILE A CA 1
ATOM 742 C C . ILE A 1 89 ? 8.986 5.506 1.041 1.00 92.69 89 ILE A C 1
ATOM 744 O O . ILE A 1 89 ? 8.634 6.088 2.066 1.00 92.69 89 ILE A O 1
ATOM 748 N N . PHE A 1 90 ? 8.544 5.862 -0.164 1.00 92.00 90 PHE A N 1
ATOM 749 C CA . PHE A 1 90 ? 7.678 7.020 -0.374 1.00 92.00 90 PHE A CA 1
ATOM 750 C C . PHE A 1 90 ? 6.257 6.791 0.143 1.00 92.00 90 PHE A C 1
ATOM 752 O O . PHE A 1 90 ? 5.665 7.719 0.688 1.00 92.00 90 PHE A O 1
ATOM 759 N N . GLY A 1 91 ? 5.731 5.567 0.063 1.00 92.06 91 GLY A N 1
ATOM 760 C CA . GLY A 1 91 ? 4.448 5.199 0.660 1.00 92.06 91 GLY A CA 1
ATOM 761 C C . GLY A 1 91 ? 4.443 5.382 2.176 1.00 92.06 91 GLY A C 1
ATOM 762 O O . GLY A 1 91 ? 3.553 6.037 2.719 1.00 92.06 91 GLY A O 1
ATOM 763 N N . PHE A 1 92 ? 5.476 4.890 2.862 1.00 90.69 92 PHE A N 1
ATOM 764 C CA . PHE A 1 92 ? 5.655 5.114 4.295 1.00 90.69 92 PHE A CA 1
ATOM 765 C C . PHE A 1 92 ? 5.851 6.604 4.603 1.00 90.69 92 PHE A C 1
ATOM 767 O O . PHE A 1 92 ? 5.187 7.133 5.492 1.00 90.69 92 PHE A O 1
ATOM 774 N N . LEU A 1 93 ? 6.709 7.309 3.863 1.00 91.50 93 LEU A N 1
ATOM 775 C CA . LEU A 1 93 ? 6.964 8.732 4.100 1.00 91.50 93 LEU A CA 1
ATOM 776 C C . LEU A 1 93 ? 5.678 9.561 3.938 1.00 91.50 93 LEU A C 1
ATOM 778 O O . LEU A 1 93 ? 5.309 10.325 4.824 1.00 91.50 93 LEU A O 1
ATOM 782 N N . SER A 1 94 ? 4.932 9.337 2.862 1.00 91.12 94 SER A N 1
ATOM 783 C CA . SER A 1 94 ? 3.641 9.975 2.600 1.00 91.12 94 SER A CA 1
ATOM 784 C C . SER A 1 94 ? 2.625 9.705 3.705 1.00 91.12 94 SER A C 1
ATOM 786 O O . SER A 1 94 ? 1.968 10.633 4.175 1.00 91.12 94 SER A O 1
ATOM 788 N N . PHE A 1 95 ? 2.530 8.467 4.188 1.00 89.00 95 PHE A N 1
ATOM 789 C CA . PHE A 1 95 ? 1.607 8.131 5.267 1.00 89.00 95 PHE A CA 1
ATOM 790 C C . PHE A 1 95 ? 1.897 8.932 6.550 1.00 89.00 95 PHE A C 1
ATOM 792 O O . PHE A 1 95 ? 0.991 9.488 7.177 1.00 89.00 95 PHE A O 1
ATOM 799 N N . TYR A 1 96 ? 3.168 9.027 6.949 1.00 87.12 96 TYR A N 1
ATOM 800 C CA . TYR A 1 96 ? 3.542 9.721 8.183 1.00 87.12 96 TYR A CA 1
ATOM 801 C C . TYR A 1 96 ? 3.527 11.250 8.050 1.00 87.12 96 TYR A C 1
ATOM 803 O O . TYR A 1 96 ? 3.108 11.920 8.995 1.00 87.12 96 TYR A O 1
ATOM 811 N N . PHE A 1 97 ? 3.963 11.796 6.911 1.00 88.19 97 PHE A N 1
ATOM 812 C CA . PHE A 1 97 ? 4.132 13.241 6.713 1.00 88.19 97 PHE A CA 1
ATOM 813 C C . PHE A 1 97 ? 2.929 13.939 6.077 1.00 88.19 97 PHE A C 1
ATOM 815 O O . PHE A 1 97 ? 2.777 15.142 6.264 1.00 88.19 97 PHE A O 1
ATOM 822 N N . LEU A 1 98 ? 2.078 13.221 5.345 1.00 85.38 98 LEU A N 1
ATOM 823 C CA 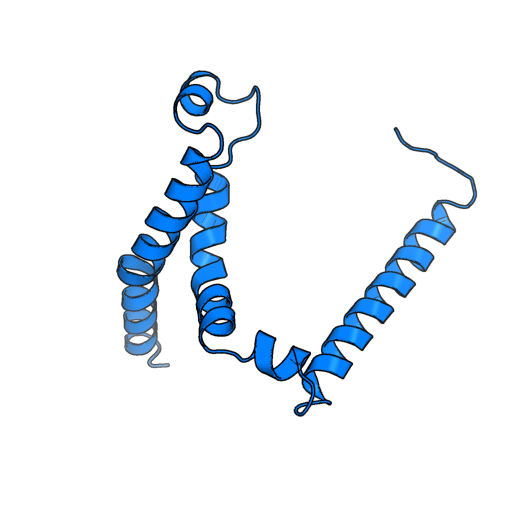. LEU A 1 98 ? 0.892 13.783 4.698 1.00 85.38 98 LEU A CA 1
ATOM 824 C C . LEU A 1 98 ? -0.369 13.192 5.322 1.00 85.38 98 LEU A C 1
ATOM 826 O O . LEU A 1 98 ? -1.149 13.901 5.946 1.00 85.38 98 LEU A O 1
ATOM 830 N N . GLU A 1 99 ? -0.561 11.881 5.245 1.00 85.25 99 GLU A N 1
ATOM 831 C CA . GLU A 1 99 ? -1.849 11.283 5.608 1.00 85.25 99 GLU A CA 1
ATOM 832 C C . GLU A 1 99 ? -2.216 11.519 7.084 1.00 85.25 99 GLU A C 1
ATOM 834 O O . GLU A 1 99 ? -3.299 12.024 7.387 1.00 85.25 99 GLU A O 1
ATOM 839 N N . LYS A 1 100 ? -1.287 11.271 8.017 1.00 84.75 100 LYS A N 1
ATOM 840 C CA . LYS A 1 100 ? -1.510 11.529 9.452 1.00 84.75 100 LYS A CA 1
ATOM 841 C C . LYS A 1 100 ? -1.847 12.988 9.799 1.00 84.75 100 LYS A C 1
ATOM 843 O O . LYS A 1 100 ? -2.815 13.187 10.537 1.00 84.75 100 LYS A O 1
ATOM 848 N N . PRO A 1 101 ? -1.085 14.014 9.371 1.00 83.50 101 PRO A N 1
ATOM 849 C CA . PRO A 1 101 ? -1.442 15.397 9.684 1.00 83.50 101 PRO A CA 1
ATOM 850 C C . PRO A 1 101 ? -2.733 15.844 8.998 1.00 83.50 101 PRO A C 1
ATOM 852 O O . PRO A 1 101 ? -3.516 16.550 9.629 1.00 83.50 101 PRO A O 1
ATOM 855 N N . PHE A 1 102 ? -3.007 15.402 7.768 1.00 84.88 102 PHE A N 1
ATOM 856 C CA . PHE A 1 102 ? -4.263 15.723 7.086 1.00 84.88 102 PHE A CA 1
ATOM 857 C C . PHE A 1 102 ? -5.479 15.103 7.788 1.00 84.88 102 PHE A C 1
ATOM 859 O O . PHE A 1 102 ? -6.500 15.774 7.932 1.00 84.88 102 PHE A O 1
ATOM 866 N N . LEU A 1 103 ? -5.371 13.871 8.298 1.00 83.50 103 LEU A N 1
ATOM 867 C CA . LEU A 1 103 ? -6.428 13.248 9.103 1.00 83.50 103 LEU A CA 1
ATOM 868 C C . LEU A 1 103 ? -6.690 14.022 10.402 1.00 83.50 103 LEU A C 1
ATOM 870 O O . LEU A 1 103 ? -7.842 14.315 10.712 1.00 83.50 103 LEU A O 1
ATOM 874 N N . LYS A 1 104 ? -5.634 14.441 11.112 1.00 85.69 104 LYS A N 1
ATOM 875 C CA . LYS A 1 104 ? -5.769 15.304 12.302 1.00 85.69 104 LYS A CA 1
ATOM 876 C C . LYS A 1 104 ? -6.409 16.651 11.974 1.00 85.69 104 LYS A C 1
ATOM 878 O O . LYS A 1 104 ? -7.188 17.185 12.759 1.00 85.69 104 LYS A O 1
ATOM 883 N N . LEU A 1 105 ? -6.075 17.215 10.814 1.00 85.75 105 LEU A N 1
ATOM 884 C CA . LEU A 1 105 ? -6.664 18.463 10.348 1.00 85.75 105 LEU A CA 1
ATOM 885 C C . LEU A 1 105 ? -8.159 18.277 10.067 1.00 85.75 105 LEU A C 1
ATOM 887 O O . LEU A 1 105 ? -8.967 19.082 10.521 1.00 85.75 105 LEU A O 1
ATOM 891 N N . LYS A 1 106 ? -8.536 17.180 9.401 1.00 83.50 106 LYS A N 1
ATOM 892 C CA . LYS A 1 106 ? -9.935 16.816 9.156 1.00 83.50 106 LYS A CA 1
ATOM 893 C C . LYS A 1 106 ? -10.718 16.683 10.462 1.00 83.50 106 LYS A C 1
ATOM 895 O O . LYS A 1 106 ? -11.793 17.258 10.560 1.00 83.50 106 LYS A O 1
ATOM 900 N N . GLU A 1 107 ? -10.187 15.986 11.466 1.00 84.31 107 GLU A N 1
ATOM 901 C CA . GLU A 1 107 ? -10.834 15.873 12.784 1.00 84.31 107 GLU A CA 1
ATOM 902 C C . GLU A 1 107 ? -11.064 17.245 13.432 1.00 84.31 107 GLU A C 1
ATOM 904 O O . GLU A 1 107 ? -12.124 17.491 13.998 1.00 84.31 107 GLU A O 1
ATOM 909 N N . ARG A 1 108 ? -10.110 18.172 13.285 1.00 81.06 108 ARG A N 1
ATOM 910 C CA . ARG A 1 108 ? -10.224 19.535 13.819 1.00 81.06 108 ARG A CA 1
ATOM 911 C C . ARG A 1 108 ? -11.264 20.398 13.094 1.00 81.06 108 ARG A C 1
ATOM 913 O O . ARG A 1 108 ? -11.831 21.287 13.720 1.00 81.06 108 ARG A O 1
ATOM 920 N N . PHE A 1 109 ? -11.490 20.179 11.799 1.00 80.06 109 PHE A N 1
ATOM 921 C CA . PHE A 1 109 ? -12.450 20.954 10.998 1.00 80.06 109 PHE A CA 1
ATOM 922 C C . PHE A 1 109 ? -13.811 20.272 10.821 1.00 80.06 109 PHE A C 1
ATOM 924 O O . PHE A 1 109 ? -14.757 20.928 10.400 1.00 80.06 109 PHE A O 1
ATOM 931 N N . SER A 1 110 ? -13.946 18.996 11.188 1.00 73.69 110 SER A N 1
ATOM 932 C CA . SER A 1 110 ? -15.214 18.254 11.187 1.00 73.69 110 SER A CA 1
ATOM 933 C C . SER A 1 110 ? -16.090 18.582 12.406 1.00 73.69 110 SER A C 1
ATOM 935 O O . SER A 1 110 ? -16.762 17.705 12.943 1.00 73.69 110 SER A O 1
ATOM 937 N N . ILE A 1 111 ? -16.071 19.839 12.855 1.00 58.88 111 ILE A N 1
ATOM 938 C CA . ILE A 1 111 ? -17.017 20.371 13.836 1.00 58.88 111 ILE A CA 1
ATOM 939 C C . ILE A 1 111 ? -18.282 20.755 13.063 1.00 58.88 111 ILE A C 1
ATOM 941 O O . ILE A 1 111 ? -18.456 21.932 12.790 1.00 58.88 111 ILE A O 1
ATOM 945 N N . TYR A 1 112 ? -19.086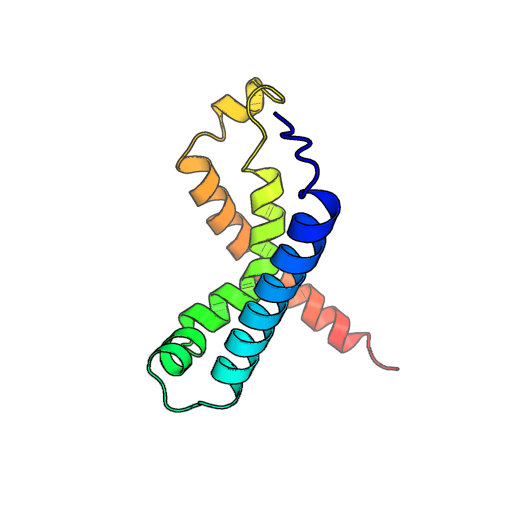 19.774 12.645 1.00 49.53 112 TYR A N 1
ATOM 946 C CA . TYR A 1 112 ? -20.524 19.870 12.339 1.00 49.53 112 TYR A CA 1
ATOM 947 C C . TYR A 1 112 ? -21.108 18.458 12.269 1.00 49.53 112 TYR A C 1
ATOM 949 O O . TYR A 1 112 ? -20.517 17.616 11.554 1.00 49.53 112 TYR A O 1
#

Secondary structure (DSSP, 8-state):
-----TTHHHHHHHHHHHHHHHHHHHHHHHHH-TTSHHHHHHTSHHHHHHHHHHHHHHHHHHHHSPPTTT-HHHHHHS-TTHHHHHHHHHHHHHIIIIIHHHHHHHHHH---

Foldseek 3Di:
DDPPDPCCVVCVVVVVVVVVVVVVVVVVCLVVPCPDPVVCVCPDPVNVVCVLLVVLLVVLCPVLVDDPPPCVPSCVVRDPPVSVVRSVVRSVVCCVPPVVVVVVVCVVPPPD

Sequence (112 aa):
MSAKGLYGKILLPCGNLLTNLCFAYMILFSIIRRDNFIFRILNSKIFVQIGIISYSLYIWQQLFIIPKGNYPILEQYFYFPFNLILVFIFGFLSFYFLEKPFLKLKERFSIY